Protein AF-A0A351TXW4-F1 (afdb_monomer)

Secondary structure (DSSP, 8-state):
-HHHHHHHHHHHHHSPP-HHHHHHHHHHHHHHHTTTSGGGS-TT--EEEEEEPPP---SS---HHHHHHHHHHHHHHHHHHHTTEEEEEE----

Sequence (94 aa):
MKYDKIMLAMDKFDQPYNPKETEDKIYQFWEKSGYFNPDKLPKRHKKPFCVMMAPPNITGHIHVGHAMENALNDLITRRKRMQGYKALFLPGKD

Radius of gyration: 18.25 Å; Cα contacts (8 Å, |Δi|>4): 76; chains: 1; bounding box: 58×24×34 Å

Solvent-accessible surface area (backbone atoms only — not comparable to full-atom values): 5691 Å² total; per-residue (Å²): 115,75,64,57,56,50,53,59,52,50,56,61,69,74,48,81,89,55,61,87,79,42,51,61,59,51,52,54,50,46,65,74,67,40,68,80,39,49,85,69,48,64,85,78,38,74,47,80,41,77,48,71,44,69,54,64,82,78,84,72,81,93,51,69,69,59,55,50,52,50,52,51,54,50,51,53,35,52,52,38,38,75,74,34,26,28,30,38,77,43,84,43,74,120

Nearest PDB structures (foldseek):
  5b3h-assembly2_E  TM=5.433E-01  e=4.863E+00  Arabidopsis thaliana

Foldseek 3Di:
DVVVVVVVVVVVVVDDDDCVVPVVVVVVVVVVVCLQQLVPAPPLQDAADEDEDDAPPPPDDDDVVVVVVVVVLVVVQVVCVVVRHSGHYHYHHD

Structure (mmCIF, N/CA/C/O backbone):
data_AF-A0A351TXW4-F1
#
_entry.id   AF-A0A351TXW4-F1
#
loop_
_atom_site.group_PDB
_atom_site.id
_atom_site.type_symbol
_atom_site.label_atom_id
_atom_site.label_alt_id
_atom_site.label_comp_id
_atom_site.label_asym_id
_atom_site.label_entity_id
_atom_site.label_seq_id
_atom_site.pdbx_PDB_ins_code
_atom_site.Cartn_x
_atom_site.Cartn_y
_atom_site.Cartn_z
_atom_site.occupancy
_atom_site.B_iso_or_equiv
_atom_site.auth_seq_id
_atom_site.auth_comp_id
_atom_site.auth_asym_id
_atom_site.auth_atom_id
_atom_site.pdbx_PDB_model_num
ATOM 1 N N . MET A 1 1 ? -39.907 -1.907 5.347 1.00 61.50 1 MET A N 1
ATOM 2 C CA . MET A 1 1 ? -38.754 -2.795 5.054 1.00 61.50 1 MET A CA 1
ATOM 3 C C . MET A 1 1 ? -37.702 -2.203 4.103 1.00 61.50 1 MET A C 1
ATOM 5 O O . MET A 1 1 ? -36.528 -2.245 4.447 1.00 61.50 1 MET A O 1
ATOM 9 N N . LYS A 1 2 ? -38.046 -1.672 2.911 1.00 66.00 2 LYS A N 1
ATOM 10 C CA . LYS A 1 2 ? -37.049 -1.073 1.983 1.00 66.00 2 LYS A CA 1
ATOM 11 C C . LYS A 1 2 ? -36.573 0.321 2.431 1.00 66.00 2 LYS A C 1
ATOM 13 O O . LYS A 1 2 ? -35.391 0.619 2.325 1.00 66.00 2 LYS A O 1
ATOM 18 N N . TYR A 1 3 ? -37.485 1.125 2.977 1.00 69.56 3 TYR A N 1
ATOM 19 C CA . TYR A 1 3 ? -37.202 2.463 3.506 1.00 69.56 3 TYR A CA 1
ATOM 20 C C . TYR A 1 3 ? -36.364 2.427 4.787 1.00 69.56 3 TYR A C 1
ATOM 22 O O . TYR A 1 3 ? -35.413 3.188 4.902 1.00 69.56 3 TYR A O 1
ATOM 30 N N . ASP A 1 4 ? -36.628 1.473 5.682 1.00 72.25 4 ASP A N 1
ATOM 31 C CA . ASP A 1 4 ? -35.874 1.327 6.935 1.00 72.25 4 ASP A CA 1
ATOM 32 C C . ASP A 1 4 ? -34.387 1.051 6.673 1.00 72.25 4 ASP A C 1
ATOM 34 O O . ASP A 1 4 ? -33.532 1.666 7.295 1.00 72.25 4 ASP A O 1
ATOM 38 N N . LYS A 1 5 ? -34.057 0.205 5.682 1.00 70.69 5 LYS A N 1
ATOM 39 C CA . LYS A 1 5 ? -32.662 -0.038 5.266 1.00 70.69 5 LYS A CA 1
ATOM 40 C C . LYS A 1 5 ? -31.975 1.199 4.684 1.00 70.69 5 LYS A C 1
ATOM 42 O O . LYS A 1 5 ? -30.768 1.336 4.850 1.00 70.69 5 LYS A O 1
ATOM 47 N N . ILE A 1 6 ? -32.716 2.056 3.981 1.00 72.94 6 ILE A N 1
ATOM 48 C CA . ILE A 1 6 ? -32.172 3.298 3.414 1.00 72.94 6 ILE A CA 1
ATOM 49 C C . ILE A 1 6 ? -31.888 4.293 4.540 1.00 72.94 6 ILE A C 1
ATOM 51 O O . ILE A 1 6 ? -30.795 4.842 4.584 1.00 72.94 6 ILE A O 1
ATOM 55 N N . MET A 1 7 ? -32.818 4.458 5.484 1.00 72.81 7 MET A N 1
ATOM 56 C CA . MET A 1 7 ? -32.638 5.357 6.629 1.00 72.81 7 MET A CA 1
ATOM 57 C C . MET A 1 7 ? -31.482 4.914 7.535 1.00 72.81 7 MET A C 1
ATOM 59 O O . MET A 1 7 ? -30.662 5.740 7.916 1.00 72.81 7 MET A O 1
ATOM 63 N N . LEU A 1 8 ? -31.339 3.607 7.783 1.00 71.81 8 LEU A N 1
ATOM 64 C CA . LEU A 1 8 ? -30.220 3.046 8.556 1.00 71.81 8 LEU A CA 1
ATOM 65 C C . LEU A 1 8 ? -28.859 3.229 7.863 1.00 71.81 8 LEU A C 1
ATOM 67 O O . LEU A 1 8 ? -27.833 3.374 8.522 1.00 71.81 8 LEU A O 1
ATOM 71 N N . ALA A 1 9 ? -28.835 3.191 6.528 1.00 73.19 9 ALA A N 1
ATOM 72 C CA . ALA A 1 9 ? -27.625 3.467 5.763 1.00 73.19 9 ALA A CA 1
ATOM 73 C C . ALA A 1 9 ? -27.271 4.959 5.786 1.00 73.19 9 ALA A C 1
ATOM 75 O O . ALA A 1 9 ? -26.091 5.280 5.864 1.00 73.19 9 ALA A O 1
ATOM 76 N N . MET A 1 10 ? -28.272 5.844 5.736 1.00 73.44 10 MET A N 1
ATOM 77 C CA . MET A 1 10 ? -28.087 7.297 5.761 1.00 73.44 10 MET A CA 1
ATOM 78 C C . MET A 1 10 ? -27.509 7.763 7.100 1.00 73.44 10 MET A C 1
ATOM 80 O O . MET A 1 10 ? -26.478 8.424 7.106 1.00 73.44 10 MET A O 1
ATOM 84 N N . ASP A 1 11 ? -28.074 7.283 8.213 1.00 77.94 11 ASP A N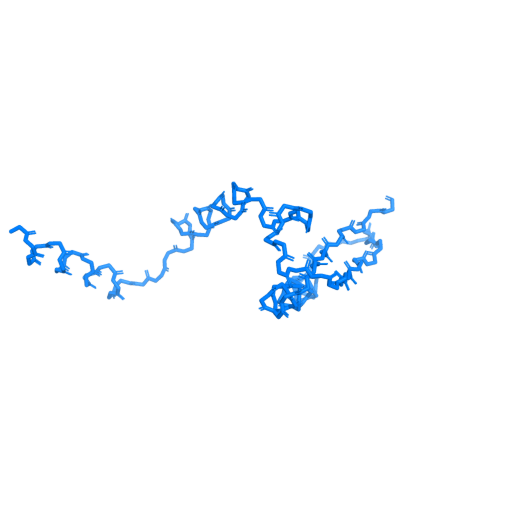 1
ATOM 85 C CA . ASP A 1 11 ? -27.585 7.575 9.569 1.00 77.94 11 ASP A CA 1
ATOM 86 C C . ASP A 1 11 ? -26.104 7.192 9.729 1.00 77.94 11 ASP A C 1
ATOM 88 O O . ASP A 1 11 ? -25.297 7.944 10.262 1.00 77.94 11 ASP A O 1
ATOM 92 N N . LYS A 1 12 ? -25.684 6.066 9.137 1.00 76.44 12 LYS A N 1
ATOM 93 C CA . LYS A 1 12 ? -24.278 5.638 9.145 1.00 76.44 12 LYS A CA 1
ATOM 94 C C . LYS A 1 12 ? -23.326 6.600 8.412 1.00 76.44 12 LYS A C 1
ATOM 96 O O . LYS A 1 12 ? -22.149 6.636 8.763 1.00 76.44 12 LYS A O 1
ATOM 101 N N . PHE A 1 13 ? -23.785 7.320 7.387 1.00 81.44 13 PHE A N 1
ATOM 102 C CA . PHE A 1 13 ? -22.957 8.289 6.654 1.00 81.44 13 PHE A CA 1
ATOM 103 C C . PHE A 1 13 ? -22.907 9.669 7.323 1.00 81.44 13 PHE A C 1
ATOM 105 O O . PHE A 1 13 ? -21.978 10.423 7.041 1.00 81.44 13 PHE A O 1
ATOM 112 N N . ASP A 1 14 ? -23.847 9.965 8.223 1.00 83.62 14 ASP A N 1
ATOM 113 C CA . ASP A 1 14 ? -23.878 11.207 9.004 1.00 83.62 14 ASP A CA 1
ATOM 114 C C . ASP A 1 14 ? -23.000 11.133 10.272 1.00 83.62 14 ASP A C 1
ATOM 116 O O . ASP A 1 14 ? -22.648 12.161 10.854 1.00 83.62 14 ASP A O 1
ATOM 120 N N . GLN A 1 15 ? -22.597 9.927 10.693 1.00 87.31 15 GLN A N 1
ATOM 121 C CA . GLN A 1 15 ? -21.693 9.732 11.831 1.00 87.31 15 GLN A CA 1
ATOM 122 C C . GLN A 1 15 ? -20.218 10.010 11.471 1.00 87.31 15 GLN A C 1
ATOM 124 O O . GLN A 1 15 ? -19.769 9.678 10.368 1.00 87.31 15 GLN A O 1
ATOM 129 N N . PRO A 1 16 ? -19.409 10.539 12.414 1.00 90.12 16 PRO A N 1
ATOM 130 C CA . PRO A 1 16 ? -17.968 10.675 12.229 1.00 90.12 16 PRO A CA 1
ATOM 131 C C . PRO A 1 16 ? -17.285 9.341 11.904 1.00 90.12 16 PRO A C 1
ATOM 133 O O . PRO A 1 16 ? -17.628 8.288 12.444 1.00 90.12 16 PRO A O 1
ATOM 136 N N . TYR A 1 17 ? -16.262 9.394 11.051 1.00 91.12 17 TYR A N 1
ATOM 137 C CA . TYR A 1 17 ? -15.479 8.217 10.687 1.00 91.12 17 TYR A CA 1
ATOM 138 C C . TYR A 1 17 ? -14.791 7.584 11.907 1.00 91.12 17 TYR A C 1
ATOM 140 O O . TYR A 1 17 ? -14.074 8.262 12.642 1.00 91.12 17 TYR A O 1
ATOM 148 N N . ASN A 1 18 ? -14.952 6.266 12.074 1.00 91.44 18 ASN A N 1
ATOM 149 C CA . ASN A 1 18 ? -14.238 5.473 13.074 1.00 91.44 18 ASN A CA 1
ATOM 150 C C . ASN A 1 18 ? -13.186 4.565 12.394 1.00 91.44 18 ASN A C 1
ATOM 152 O O . ASN A 1 18 ? -13.555 3.531 11.814 1.00 91.44 18 ASN A O 1
ATOM 156 N N . PRO A 1 19 ? -11.882 4.903 12.485 1.00 93.12 19 PRO A N 1
ATOM 157 C CA . PRO A 1 19 ? -10.800 4.106 11.906 1.00 93.12 19 PRO A CA 1
ATOM 158 C C . PRO A 1 19 ? -10.764 2.671 12.441 1.00 93.12 19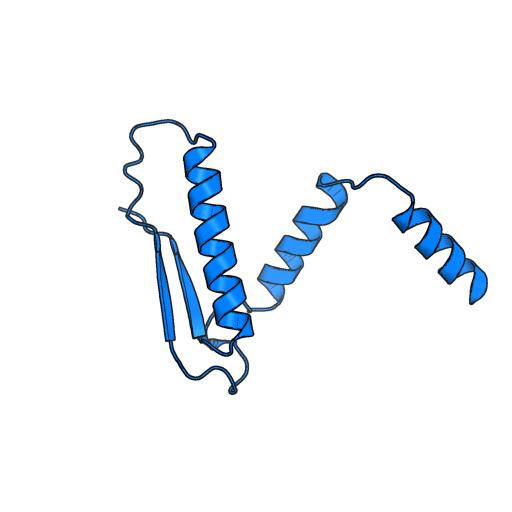 PRO A C 1
ATOM 160 O O . PRO A 1 19 ? -10.671 1.721 11.664 1.00 93.12 19 PRO A O 1
ATOM 163 N N . LYS A 1 20 ? -10.943 2.497 13.760 1.00 92.75 20 LYS A N 1
ATOM 164 C CA . LYS A 1 20 ? -10.846 1.191 14.438 1.00 92.75 20 LYS A CA 1
ATOM 165 C C . LYS A 1 20 ? -11.881 0.190 13.937 1.00 92.75 20 LYS A C 1
ATOM 167 O O . LYS A 1 20 ? -11.637 -1.008 13.911 1.00 92.75 20 LYS A O 1
ATOM 172 N N . GLU A 1 21 ? -13.052 0.672 13.537 1.00 89.75 21 GLU A N 1
ATOM 173 C CA . GLU A 1 21 ? -14.117 -0.193 13.033 1.00 89.75 21 GLU A CA 1
ATOM 174 C C . GLU A 1 21 ? -14.015 -0.479 11.534 1.00 89.75 21 GLU A C 1
ATOM 176 O O . GLU A 1 21 ? -14.704 -1.387 11.048 1.00 89.75 21 GLU A O 1
ATOM 181 N N . THR A 1 22 ? -13.210 0.291 10.798 1.00 91.31 22 THR A N 1
ATOM 182 C CA . THR A 1 22 ? -13.249 0.322 9.332 1.00 91.31 22 THR A CA 1
ATOM 183 C C . THR A 1 22 ? -11.952 -0.157 8.690 1.00 91.31 22 THR A C 1
ATOM 185 O O . THR A 1 22 ? -12.010 -0.990 7.784 1.00 91.31 22 THR A O 1
ATOM 188 N N . GLU A 1 23 ? -10.794 0.328 9.141 1.00 94.50 23 GLU A N 1
ATOM 189 C CA . GLU A 1 23 ? -9.503 0.083 8.483 1.00 94.50 23 GLU A CA 1
ATOM 190 C C . GLU A 1 23 ? -9.129 -1.402 8.483 1.00 94.50 23 GLU A C 1
ATOM 192 O O . GLU A 1 23 ? -8.841 -1.950 7.418 1.00 94.50 23 GLU A O 1
ATOM 197 N N . ASP A 1 24 ? -9.259 -2.085 9.623 1.00 94.94 24 ASP A N 1
ATOM 198 C CA . ASP A 1 24 ? -8.963 -3.520 9.741 1.00 94.94 24 ASP A CA 1
ATOM 199 C C . ASP A 1 24 ? -9.820 -4.368 8.793 1.00 94.94 24 ASP A C 1
ATOM 201 O O . ASP A 1 24 ? -9.332 -5.291 8.135 1.00 94.94 24 ASP A O 1
ATOM 205 N N . LYS A 1 25 ? -11.111 -4.031 8.665 1.00 95.31 25 LYS A N 1
ATOM 206 C CA . LYS A 1 25 ? -12.034 -4.735 7.760 1.00 95.31 25 LYS A CA 1
ATOM 207 C C . LYS A 1 25 ? -11.633 -4.543 6.302 1.00 95.31 25 LYS A C 1
ATOM 209 O O . LYS A 1 25 ? -11.695 -5.492 5.519 1.00 95.31 25 LYS A O 1
ATOM 214 N N . ILE A 1 26 ? -11.230 -3.325 5.936 1.00 94.56 26 ILE A N 1
ATOM 215 C CA . ILE A 1 26 ? -10.729 -3.028 4.595 1.00 94.56 26 ILE A CA 1
ATOM 216 C C . ILE A 1 26 ? -9.451 -3.827 4.362 1.00 94.56 26 ILE A C 1
ATOM 218 O O . ILE A 1 26 ? -9.388 -4.582 3.397 1.00 94.56 26 ILE A O 1
ATOM 222 N N . TYR A 1 27 ? -8.460 -3.735 5.243 1.00 93.38 27 TYR A N 1
ATOM 223 C CA . TYR A 1 27 ? -7.189 -4.432 5.067 1.00 93.38 27 TYR A CA 1
ATOM 224 C C . TYR A 1 27 ? -7.379 -5.948 4.875 1.00 93.38 27 TYR A C 1
ATOM 226 O O . TYR A 1 27 ? -6.908 -6.504 3.880 1.00 93.38 27 TYR A O 1
ATOM 234 N N . GLN A 1 28 ? -8.196 -6.592 5.715 1.00 95.56 28 GLN A N 1
ATOM 235 C CA . GLN A 1 28 ? -8.544 -8.011 5.563 1.00 95.56 28 GLN A CA 1
ATOM 236 C C . GLN A 1 28 ? -9.227 -8.330 4.227 1.00 95.56 28 GLN A C 1
ATOM 238 O O . GLN A 1 28 ? -8.985 -9.386 3.638 1.00 95.56 28 GLN A O 1
ATOM 243 N N . PHE A 1 29 ? -10.102 -7.448 3.735 1.00 95.12 29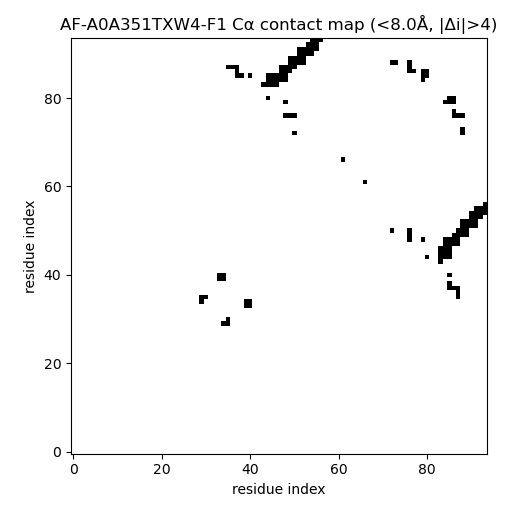 PHE A N 1
ATOM 244 C CA . PHE A 1 29 ? -10.703 -7.603 2.411 1.00 95.12 29 PHE A CA 1
ATOM 245 C C . PHE A 1 29 ? -9.632 -7.593 1.311 1.00 95.12 29 PHE A C 1
ATOM 247 O O . PHE A 1 29 ? -9.661 -8.440 0.415 1.00 95.12 29 PHE A O 1
ATOM 254 N N . TRP A 1 30 ? -8.660 -6.682 1.392 1.00 92.06 30 TRP A N 1
ATOM 255 C CA . TRP A 1 30 ? -7.563 -6.610 0.428 1.00 92.06 30 TRP A CA 1
ATOM 256 C C . TRP A 1 30 ? -6.655 -7.843 0.493 1.00 92.06 30 TRP A C 1
ATOM 258 O O . TRP A 1 30 ? -6.341 -8.400 -0.560 1.00 92.06 30 TRP A O 1
ATOM 268 N N . GLU A 1 31 ? -6.308 -8.339 1.681 1.00 91.69 31 GLU A N 1
ATOM 269 C CA . GLU A 1 31 ? -5.535 -9.581 1.819 1.00 91.69 31 GLU A CA 1
ATOM 270 C C . GLU A 1 31 ? -6.249 -10.774 1.173 1.00 91.69 31 GLU A C 1
ATOM 272 O O . GLU A 1 31 ? -5.660 -11.509 0.375 1.00 91.69 31 GLU A O 1
ATOM 277 N N . LYS A 1 32 ? -7.552 -10.924 1.441 1.00 94.44 32 LYS A N 1
ATOM 278 C CA . LYS A 1 32 ? -8.373 -12.023 0.906 1.00 94.44 32 LYS A CA 1
ATOM 279 C C . LYS A 1 32 ? -8.624 -11.913 -0.597 1.00 94.44 32 LYS A C 1
ATOM 281 O O . LYS A 1 32 ? -8.837 -12.929 -1.253 1.00 94.44 32 LYS A O 1
ATOM 286 N N . SER A 1 33 ? -8.588 -10.705 -1.158 1.00 91.06 33 SER A N 1
ATOM 287 C CA . SER A 1 33 ? -8.848 -10.470 -2.585 1.00 91.06 33 SER A CA 1
ATOM 288 C C . SER A 1 33 ? -7.787 -11.060 -3.523 1.00 91.06 33 SER A C 1
ATOM 290 O O . SER A 1 33 ? -8.049 -11.253 -4.708 1.00 91.06 33 SER A O 1
ATOM 292 N N . GLY A 1 34 ? -6.569 -11.305 -3.023 1.00 88.94 34 GLY A N 1
ATOM 293 C CA . GLY A 1 34 ? -5.424 -11.701 -3.843 1.00 88.94 34 GLY A CA 1
ATOM 294 C C . GLY A 1 34 ? -4.791 -10.565 -4.658 1.00 88.94 34 GLY A C 1
ATOM 295 O O . GLY A 1 34 ? -3.818 -10.820 -5.364 1.00 88.94 34 GLY A O 1
ATOM 296 N N . TYR A 1 35 ? -5.268 -9.316 -4.546 1.00 88.12 35 TYR A N 1
ATOM 297 C CA . TYR A 1 35 ? -4.751 -8.168 -5.312 1.00 88.12 35 TYR A CA 1
ATOM 298 C C . TYR A 1 35 ? -3.318 -7.752 -4.967 1.00 88.12 35 TYR A C 1
ATOM 300 O O . TYR A 1 35 ? -2.690 -7.022 -5.741 1.00 88.12 35 TYR A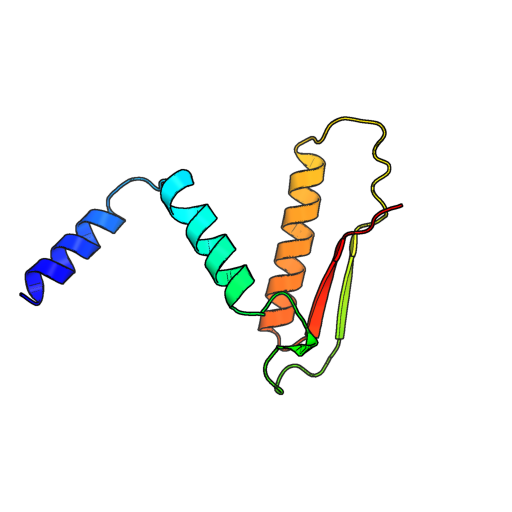 O 1
ATOM 308 N N . PHE A 1 36 ? -2.794 -8.210 -3.830 1.00 88.06 36 PHE A N 1
ATOM 309 C CA . PHE A 1 36 ? -1.389 -8.030 -3.468 1.00 88.06 36 PHE A CA 1
ATOM 310 C C . PHE A 1 36 ? -0.445 -8.938 -4.263 1.00 88.06 36 PHE A C 1
ATOM 312 O O . PHE A 1 36 ? 0.744 -8.649 -4.337 1.00 88.06 36 PHE A O 1
ATOM 319 N N . ASN A 1 37 ? -0.960 -9.984 -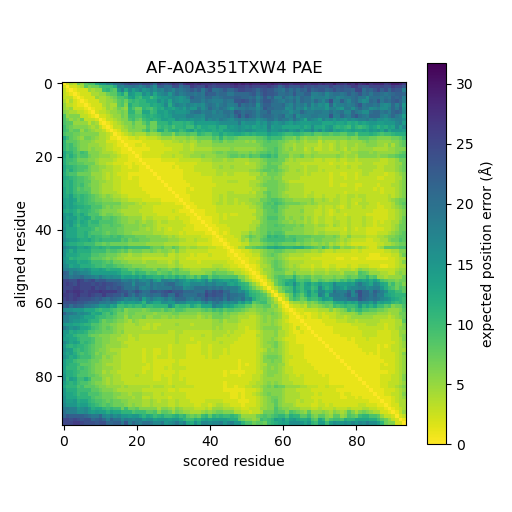4.917 1.00 90.12 37 ASN A N 1
ATOM 320 C CA . ASN A 1 37 ? -0.170 -10.835 -5.793 1.00 90.12 37 ASN A CA 1
ATOM 321 C C . ASN A 1 37 ? -0.358 -10.402 -7.267 1.00 90.12 37 ASN A C 1
ATOM 323 O O . ASN A 1 37 ? -1.459 -10.559 -7.808 1.00 90.12 37 ASN A O 1
ATOM 327 N N . PRO A 1 38 ? 0.691 -9.893 -7.947 1.00 89.38 38 PRO A N 1
ATOM 328 C CA . PRO A 1 38 ? 0.597 -9.432 -9.335 1.00 89.38 38 PRO A CA 1
ATOM 329 C C . PRO A 1 38 ? 0.229 -10.543 -10.336 1.00 89.38 38 PRO A C 1
ATOM 331 O O . PRO A 1 38 ? -0.300 -10.238 -11.408 1.00 89.38 38 PRO A O 1
ATOM 334 N N . ASP A 1 39 ? 0.441 -11.816 -9.991 1.00 89.19 39 ASP A N 1
ATOM 335 C CA . ASP A 1 39 ? 0.097 -12.969 -10.832 1.00 89.19 39 ASP A CA 1
ATOM 336 C C . ASP A 1 39 ? -1.361 -13.410 -10.693 1.00 89.19 39 ASP A C 1
ATOM 338 O O . ASP A 1 39 ? -1.894 -14.065 -11.588 1.00 89.19 39 ASP A O 1
ATOM 342 N N . LYS A 1 40 ? -2.042 -13.002 -9.616 1.00 90.88 40 LYS A N 1
ATOM 343 C CA . LYS A 1 40 ? -3.481 -13.250 -9.414 1.00 90.88 40 LYS A CA 1
ATOM 344 C C . LYS A 1 40 ? -4.371 -12.162 -10.028 1.00 90.88 40 LYS A C 1
ATOM 346 O O . LYS A 1 40 ? -5.594 -12.229 -9.919 1.00 90.88 40 LYS A O 1
ATOM 351 N N . LEU A 1 41 ? -3.785 -11.155 -10.679 1.00 90.12 41 LEU A N 1
ATOM 352 C CA . LEU A 1 41 ? -4.541 -10.083 -11.325 1.00 90.12 41 LEU A CA 1
ATOM 353 C C . LEU A 1 41 ? -5.223 -10.563 -12.624 1.00 90.12 41 LEU A C 1
ATOM 355 O O . LEU A 1 41 ? -4.707 -11.444 -13.314 1.00 90.12 41 LEU A O 1
ATOM 359 N N . PRO A 1 42 ? -6.356 -9.951 -13.029 1.00 90.31 42 PRO A N 1
ATOM 360 C CA . PRO A 1 42 ? -7.027 -10.280 -14.286 1.00 90.31 42 PRO A CA 1
ATOM 361 C C . PRO A 1 42 ? -6.090 -10.216 -15.501 1.00 90.31 42 PRO A C 1
ATOM 363 O O . PRO A 1 42 ? -5.271 -9.302 -15.593 1.00 90.31 42 PRO A O 1
ATOM 366 N N . LYS A 1 43 ? -6.290 -11.090 -16.500 1.00 89.75 43 LYS A N 1
ATOM 367 C CA . LYS A 1 43 ? -5.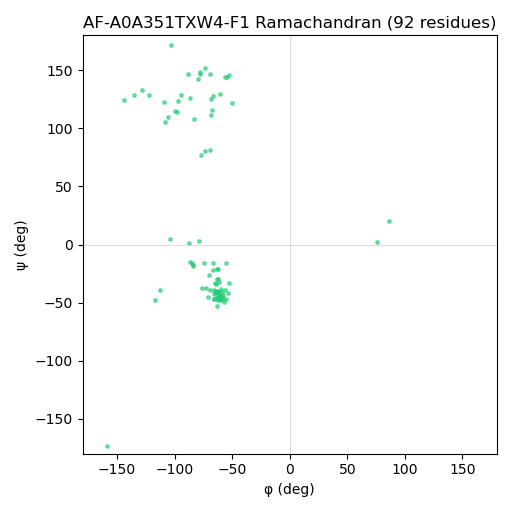439 -11.209 -17.711 1.00 89.75 43 LYS A CA 1
ATOM 368 C C . LYS A 1 43 ? -5.254 -9.913 -18.521 1.00 89.75 43 LYS A C 1
ATOM 370 O O . LYS A 1 43 ? -4.343 -9.824 -19.339 1.00 89.75 43 LYS A O 1
ATOM 375 N N . ARG A 1 44 ? -6.095 -8.894 -18.297 1.00 91.25 44 ARG A N 1
ATOM 376 C CA . ARG A 1 44 ? -5.918 -7.549 -18.875 1.00 91.25 44 ARG A CA 1
ATOM 377 C C . ARG A 1 44 ? -4.634 -6.853 -18.403 1.00 91.25 44 ARG A C 1
ATOM 379 O O . ARG A 1 44 ? -4.179 -5.938 -19.081 1.00 91.25 44 ARG A O 1
ATOM 386 N N . HIS A 1 45 ? -4.056 -7.276 -17.274 1.00 94.25 45 HIS A N 1
ATOM 387 C CA . HIS A 1 45 ? -2.811 -6.720 -16.753 1.00 94.25 45 HIS A CA 1
ATOM 388 C C . HIS A 1 45 ? -1.616 -7.380 -17.440 1.00 94.25 45 HIS A C 1
ATOM 390 O O . HIS A 1 45 ? -1.329 -8.555 -17.210 1.00 94.25 45 HIS A O 1
ATOM 396 N N . LYS A 1 46 ? -0.932 -6.630 -18.308 1.00 89.50 46 LYS A N 1
ATOM 397 C CA . LYS A 1 46 ? 0.106 -7.188 -19.197 1.00 89.50 46 LYS A CA 1
ATOM 398 C C . LYS A 1 46 ? 1.516 -6.710 -18.867 1.00 89.50 46 LYS A C 1
ATOM 400 O O . LYS A 1 46 ? 2.453 -7.493 -18.952 1.00 89.50 46 LYS A O 1
ATOM 405 N N . LYS A 1 47 ? 1.675 -5.433 -18.512 1.00 94.62 47 LYS A N 1
ATOM 406 C CA . LYS A 1 47 ? 2.993 -4.807 -18.328 1.00 94.62 47 LYS A CA 1
ATOM 407 C C . LYS A 1 47 ? 3.421 -4.866 -16.858 1.00 94.62 47 LYS A C 1
ATOM 409 O O . LYS A 1 47 ? 2.620 -4.447 -16.020 1.00 94.62 47 LYS A O 1
ATOM 414 N N . PRO A 1 48 ? 4.630 -5.348 -16.523 1.00 95.00 48 PRO A N 1
ATOM 415 C CA . PRO A 1 48 ? 5.128 -5.312 -15.153 1.00 95.00 48 PRO A CA 1
ATOM 416 C C . PRO A 1 48 ? 5.421 -3.873 -14.714 1.00 95.00 48 PRO A C 1
ATOM 418 O O . PRO A 1 48 ? 5.814 -3.026 -15.517 1.00 95.00 48 PRO A O 1
ATOM 421 N N . PHE A 1 49 ? 5.211 -3.604 -13.432 1.00 94.69 49 PHE A N 1
ATOM 422 C CA . PHE A 1 49 ? 5.654 -2.392 -12.752 1.00 94.69 49 PHE A CA 1
ATOM 423 C C . PHE A 1 49 ? 6.061 -2.788 -11.336 1.00 94.69 49 PHE A C 1
ATOM 425 O O . PHE A 1 49 ? 5.263 -3.397 -10.631 1.00 94.69 49 PHE A O 1
ATOM 432 N N . CYS A 1 50 ? 7.285 -2.475 -10.924 1.00 92.94 50 CYS A N 1
ATOM 433 C CA . CYS A 1 50 ? 7.778 -2.825 -9.598 1.00 92.94 50 CYS A CA 1
ATOM 434 C C . CYS A 1 50 ? 8.351 -1.585 -8.921 1.00 92.94 50 CYS A C 1
ATOM 436 O O . CYS A 1 50 ? 9.123 -0.852 -9.538 1.00 92.94 50 CYS A O 1
ATOM 438 N N . VAL A 1 51 ? 7.966 -1.371 -7.668 1.00 91.06 51 VAL A N 1
ATOM 439 C CA . VAL A 1 51 ? 8.631 -0.448 -6.751 1.00 91.06 51 VAL A CA 1
ATOM 440 C C . VAL A 1 51 ? 9.325 -1.306 -5.708 1.00 91.06 51 VAL A C 1
ATOM 442 O O . VAL A 1 51 ? 8.678 -2.124 -5.055 1.00 91.06 51 VAL A O 1
ATOM 445 N N . MET A 1 52 ? 10.635 -1.139 -5.575 1.00 86.06 52 MET A N 1
ATOM 446 C CA . MET A 1 52 ? 11.413 -1.762 -4.512 1.00 86.06 52 MET A CA 1
ATOM 447 C C . MET A 1 52 ? 11.568 -0.732 -3.399 1.00 86.06 52 MET A C 1
ATOM 449 O O . MET A 1 52 ? 12.063 0.366 -3.653 1.00 86.06 52 MET A O 1
ATOM 453 N N . MET A 1 53 ? 11.144 -1.073 -2.185 1.00 81.62 53 MET A N 1
ATOM 454 C CA . MET A 1 53 ? 11.571 -0.319 -1.012 1.00 81.62 53 MET A CA 1
ATOM 455 C C . MET A 1 53 ? 13.064 -0.587 -0.828 1.00 81.62 53 MET A C 1
ATOM 457 O O . MET A 1 53 ? 13.469 -1.751 -0.783 1.00 81.62 53 MET A O 1
ATOM 461 N N . ALA A 1 54 ? 13.881 0.466 -0.764 1.00 73.19 54 ALA A N 1
ATOM 462 C CA . ALA A 1 54 ? 15.292 0.297 -0.439 1.00 73.19 54 ALA A CA 1
ATOM 463 C C . ALA A 1 54 ? 15.408 -0.464 0.896 1.00 73.19 54 ALA A C 1
ATOM 465 O O . ALA A 1 54 ? 14.546 -0.264 1.760 1.00 73.19 54 ALA A O 1
ATOM 466 N N . PRO A 1 55 ? 16.414 -1.343 1.071 1.00 67.19 55 PRO A N 1
ATOM 467 C CA . PRO A 1 55 ? 16.615 -2.033 2.336 1.00 67.19 55 PRO A CA 1
ATOM 468 C C . PRO A 1 55 ? 16.607 -0.990 3.451 1.00 67.19 55 PRO A C 1
ATOM 470 O O . PRO A 1 55 ? 17.353 -0.006 3.367 1.00 67.19 55 PRO A O 1
ATOM 473 N N . PRO A 1 56 ? 15.706 -1.112 4.436 1.00 62.22 56 PRO A N 1
ATOM 474 C CA . PRO A 1 56 ? 15.624 -0.106 5.464 1.00 62.22 56 PRO A CA 1
ATOM 475 C C . PRO A 1 56 ? 16.920 -0.202 6.269 1.00 62.22 56 PRO A C 1
ATOM 477 O O . PRO A 1 56 ? 17.179 -1.209 6.923 1.00 62.22 56 PRO A O 1
ATOM 480 N N . ASN A 1 57 ? 17.740 0.847 6.233 1.0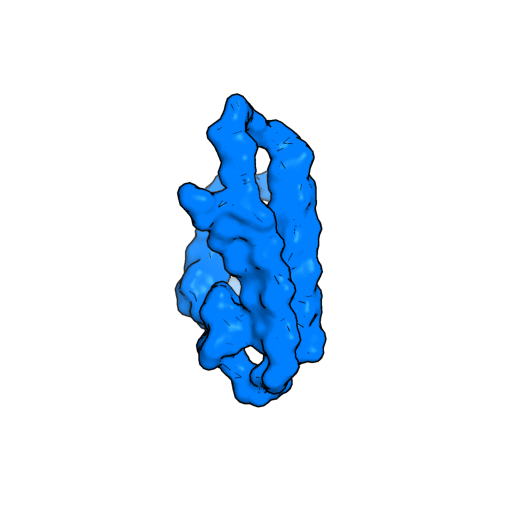0 59.34 57 ASN A N 1
ATOM 481 C CA . ASN A 1 57 ? 18.817 1.020 7.201 1.00 59.34 57 ASN A CA 1
ATOM 482 C C . ASN A 1 57 ? 18.156 1.325 8.553 1.00 59.34 57 ASN A C 1
ATOM 484 O O . ASN A 1 57 ? 17.988 2.485 8.930 1.00 59.34 57 ASN A O 1
ATOM 488 N N . ILE A 1 58 ? 17.692 0.284 9.252 1.00 56.94 58 ILE A N 1
ATOM 489 C CA . ILE A 1 58 ? 17.018 0.398 10.551 1.00 56.94 58 ILE A CA 1
ATOM 490 C C . ILE A 1 58 ? 18.087 0.653 11.617 1.00 56.94 58 ILE A C 1
ATOM 492 O O . ILE A 1 58 ? 18.485 -0.239 12.359 1.00 56.94 58 ILE A O 1
ATOM 496 N N . THR A 1 59 ? 18.577 1.886 11.687 1.00 56.50 59 THR A N 1
ATOM 497 C CA . THR A 1 59 ? 19.434 2.375 12.780 1.00 56.50 59 THR A CA 1
ATOM 498 C C . THR A 1 59 ? 18.680 3.288 13.755 1.00 56.50 59 THR A C 1
ATOM 500 O O . THR A 1 59 ? 19.283 3.806 14.690 1.00 56.50 59 THR A O 1
ATOM 503 N N . GLY A 1 60 ? 17.358 3.463 13.600 1.00 62.84 60 GLY A N 1
ATOM 504 C CA . GLY A 1 60 ? 16.547 4.340 14.455 1.00 62.84 60 GLY A CA 1
ATOM 505 C C . GLY A 1 60 ? 15.040 4.043 14.466 1.00 62.84 60 GLY A C 1
ATOM 506 O O . GLY A 1 60 ? 14.574 3.046 13.919 1.00 62.84 60 GLY A O 1
ATOM 507 N N . HIS A 1 61 ? 14.271 4.919 15.124 1.00 68.94 61 HIS A N 1
ATOM 508 C CA . HIS A 1 61 ? 12.815 4.797 15.276 1.00 68.94 61 HIS A CA 1
ATOM 509 C C . HIS A 1 61 ? 12.038 5.223 14.018 1.00 68.94 61 HIS A C 1
ATOM 511 O O . HIS A 1 61 ? 12.413 6.161 13.312 1.00 68.94 61 HIS A O 1
ATOM 517 N N . ILE A 1 62 ? 10.888 4.581 13.784 1.00 78.62 62 ILE A N 1
ATOM 518 C CA . ILE A 1 62 ? 9.973 4.925 12.689 1.00 78.62 62 ILE A CA 1
ATOM 519 C C . ILE A 1 62 ? 9.338 6.297 12.956 1.00 78.62 62 ILE A C 1
ATOM 521 O O . ILE A 1 62 ? 8.515 6.450 13.853 1.00 78.62 62 ILE A O 1
ATOM 525 N N . HIS A 1 63 ? 9.694 7.291 12.146 1.00 84.81 63 HIS A N 1
ATOM 526 C CA . HIS A 1 63 ? 9.040 8.603 12.111 1.00 84.81 63 HIS A CA 1
ATOM 527 C C . HIS A 1 63 ? 8.088 8.776 10.912 1.00 84.81 63 HIS A C 1
ATOM 529 O O . HIS A 1 63 ? 8.102 7.988 9.966 1.00 84.81 63 HIS A O 1
ATOM 535 N N . VAL A 1 64 ? 7.327 9.880 10.904 1.00 87.50 64 VAL A N 1
ATOM 536 C CA . VAL A 1 64 ? 6.334 10.239 9.866 1.00 87.50 64 VAL A CA 1
ATOM 537 C C . VAL A 1 64 ? 6.907 10.215 8.444 1.00 87.50 64 VAL A C 1
ATOM 539 O O . VAL A 1 64 ? 6.209 9.815 7.520 1.00 87.50 64 VAL A O 1
ATOM 542 N N . GLY A 1 65 ? 8.186 10.558 8.257 1.00 85.94 65 GLY A N 1
ATOM 543 C CA . GLY A 1 65 ? 8.863 10.416 6.958 1.00 85.94 65 GLY A CA 1
ATOM 544 C C . GLY A 1 65 ? 8.779 9.005 6.346 1.00 85.94 65 GLY A C 1
ATOM 545 O O . GLY A 1 65 ? 8.455 8.883 5.170 1.00 85.94 65 GLY A O 1
ATOM 546 N N . HIS A 1 66 ? 8.943 7.939 7.140 1.00 83.75 66 HIS A N 1
ATOM 547 C CA . HIS A 1 66 ? 8.769 6.565 6.650 1.00 83.75 66 HIS A CA 1
ATOM 548 C C . HIS A 1 66 ? 7.315 6.282 6.258 1.00 83.75 66 HIS A C 1
ATOM 550 O O . HIS A 1 66 ? 7.046 5.618 5.259 1.00 83.75 66 HIS A O 1
ATOM 556 N N . ALA A 1 67 ? 6.358 6.799 7.037 1.00 86.44 67 ALA A N 1
ATOM 557 C CA . ALA A 1 67 ? 4.940 6.656 6.723 1.00 86.44 67 ALA A CA 1
ATOM 558 C C . ALA A 1 67 ? 4.587 7.364 5.405 1.00 86.44 67 ALA A C 1
ATOM 560 O O . ALA A 1 67 ? 3.858 6.805 4.588 1.00 86.44 67 ALA A O 1
ATOM 561 N N . MET A 1 68 ? 5.148 8.554 5.168 1.00 90.38 68 MET A N 1
ATOM 562 C CA . MET A 1 68 ? 4.975 9.306 3.925 1.00 90.38 68 MET A CA 1
ATOM 563 C C . MET A 1 68 ? 5.540 8.551 2.717 1.00 90.38 68 MET A C 1
ATOM 565 O O . MET A 1 68 ? 4.852 8.431 1.703 1.00 90.38 68 MET A O 1
ATOM 569 N N . GLU A 1 69 ? 6.761 8.021 2.818 1.00 87.94 69 GLU A N 1
ATOM 570 C CA . GLU A 1 69 ? 7.376 7.240 1.741 1.00 87.94 69 GLU A CA 1
ATOM 571 C C . GLU A 1 69 ? 6.544 5.992 1.406 1.00 87.94 69 GLU A C 1
ATOM 573 O O . GLU A 1 69 ? 6.205 5.755 0.243 1.00 87.94 69 GLU A O 1
ATOM 578 N N . ASN A 1 70 ? 6.134 5.235 2.428 1.00 89.19 70 ASN A N 1
ATOM 579 C CA . ASN A 1 70 ? 5.286 4.058 2.254 1.00 89.19 70 ASN A CA 1
ATOM 580 C C . ASN A 1 70 ? 3.937 4.407 1.616 1.00 89.19 70 ASN A C 1
ATOM 582 O O . ASN A 1 70 ? 3.506 3.728 0.683 1.00 89.19 70 ASN A O 1
ATOM 586 N N . ALA A 1 71 ? 3.288 5.483 2.071 1.00 91.06 71 ALA A N 1
ATOM 587 C CA . ALA A 1 71 ? 2.018 5.939 1.513 1.00 91.06 71 ALA A CA 1
ATOM 588 C C . ALA A 1 71 ? 2.150 6.341 0.035 1.00 91.06 71 ALA A C 1
ATOM 590 O O . ALA A 1 71 ? 1.283 6.013 -0.778 1.00 91.06 71 ALA A O 1
ATOM 591 N N . LEU A 1 72 ? 3.247 7.008 -0.339 1.00 93.06 72 LEU A N 1
ATOM 592 C CA . LEU A 1 72 ? 3.504 7.403 -1.723 1.00 93.06 72 LEU A CA 1
ATOM 593 C C . LEU A 1 72 ? 3.723 6.183 -2.631 1.00 93.06 72 LEU A C 1
ATOM 595 O O . LEU A 1 72 ? 3.121 6.092 -3.706 1.00 93.06 72 LEU A O 1
ATOM 599 N N . ASN A 1 73 ? 4.543 5.228 -2.194 1.00 93.12 73 ASN A N 1
ATOM 600 C CA . ASN A 1 73 ? 4.812 4.002 -2.944 1.00 93.12 73 ASN A CA 1
ATOM 601 C C . ASN A 1 73 ? 3.552 3.133 -3.100 1.00 93.12 73 ASN A C 1
ATOM 603 O O . ASN A 1 73 ? 3.280 2.619 -4.195 1.00 93.12 73 ASN A O 1
ATOM 607 N N . ASP A 1 74 ? 2.734 3.025 -2.051 1.00 92.31 74 ASP A N 1
ATOM 608 C CA . ASP A 1 74 ? 1.442 2.336 -2.099 1.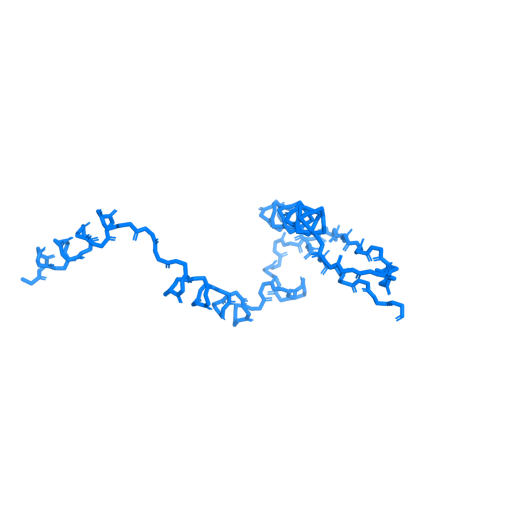00 92.31 74 ASP A CA 1
ATOM 609 C C . ASP A 1 74 ? 0.469 3.027 -3.075 1.00 92.31 74 ASP A C 1
ATOM 611 O O . ASP A 1 74 ? -0.114 2.369 -3.945 1.00 92.31 74 ASP A O 1
ATOM 615 N N . LEU A 1 75 ? 0.367 4.362 -3.028 1.00 94.94 75 LEU A N 1
ATOM 616 C CA . LEU A 1 75 ? -0.451 5.155 -3.953 1.00 94.94 75 LEU A CA 1
ATOM 617 C C . LEU A 1 75 ? -0.058 4.911 -5.418 1.00 94.94 75 LEU A C 1
ATOM 619 O O . LEU A 1 75 ? -0.919 4.628 -6.261 1.00 94.94 75 LEU A O 1
ATOM 623 N N . ILE A 1 76 ? 1.237 4.995 -5.734 1.00 95.44 76 ILE A N 1
ATOM 624 C CA . ILE A 1 76 ? 1.750 4.781 -7.094 1.00 95.44 76 ILE A CA 1
ATOM 625 C C . ILE A 1 76 ? 1.441 3.354 -7.557 1.00 95.44 76 ILE A C 1
ATOM 627 O O . ILE A 1 76 ? 0.948 3.156 -8.674 1.00 95.44 76 ILE A O 1
ATOM 631 N N . THR A 1 77 ? 1.662 2.361 -6.697 1.00 94.31 77 THR A N 1
ATOM 632 C CA . THR A 1 77 ? 1.415 0.946 -7.004 1.00 94.31 77 THR A CA 1
ATOM 633 C C . THR A 1 77 ? -0.064 0.685 -7.284 1.00 94.31 77 THR A C 1
ATOM 635 O O . THR A 1 77 ? -0.407 0.045 -8.286 1.00 94.31 77 THR A O 1
ATOM 638 N N . ARG A 1 78 ? -0.971 1.231 -6.464 1.00 93.50 78 ARG A N 1
ATOM 639 C CA . ARG A 1 78 ? -2.424 1.131 -6.683 1.00 93.50 78 ARG A CA 1
ATOM 640 C C . ARG A 1 78 ? -2.848 1.798 -7.983 1.00 93.50 78 ARG A C 1
ATOM 642 O O . ARG A 1 78 ? -3.571 1.182 -8.768 1.00 93.50 78 ARG A O 1
ATOM 649 N N . ARG A 1 79 ? -2.351 3.007 -8.259 1.00 95.19 79 ARG A N 1
ATOM 650 C CA . ARG A 1 79 ? -2.628 3.721 -9.514 1.00 95.19 79 ARG A CA 1
ATOM 651 C C . ARG A 1 79 ? -2.169 2.910 -10.726 1.00 95.19 79 ARG A C 1
ATOM 653 O O . ARG A 1 79 ? -2.922 2.773 -11.687 1.00 95.19 79 ARG A O 1
ATOM 660 N N . LYS A 1 80 ? -0.968 2.328 -10.688 1.00 95.19 80 LYS A N 1
ATOM 661 C CA . LYS A 1 80 ? -0.443 1.486 -11.775 1.00 95.19 80 LYS A CA 1
ATOM 662 C C . LYS A 1 80 ? -1.278 0.224 -11.975 1.00 95.19 80 LYS A C 1
ATOM 664 O O . LYS A 1 80 ? -1.585 -0.117 -13.118 1.00 95.19 80 LYS A O 1
ATOM 669 N N . ARG A 1 81 ? -1.734 -0.415 -10.893 1.00 93.56 81 ARG A N 1
ATOM 670 C CA . ARG A 1 81 ? -2.676 -1.544 -10.970 1.00 93.56 81 ARG A CA 1
ATOM 671 C C . ARG A 1 81 ? -3.969 -1.138 -11.685 1.00 93.56 81 ARG A C 1
ATOM 673 O O . ARG A 1 81 ? -4.387 -1.821 -12.613 1.00 93.56 81 ARG A O 1
ATOM 680 N N . MET A 1 82 ? -4.552 0.012 -11.334 1.00 92.69 82 MET A N 1
ATOM 681 C CA . MET A 1 82 ? -5.752 0.544 -12.004 1.00 92.69 82 MET A CA 1
ATOM 682 C C . MET A 1 82 ? -5.528 0.852 -13.493 1.00 92.69 82 MET A C 1
ATOM 684 O O . MET A 1 82 ? -6.449 0.709 -14.290 1.00 92.69 82 MET A O 1
ATOM 688 N N . GLN A 1 83 ? -4.304 1.214 -13.883 1.00 94.50 83 GLN A N 1
ATOM 689 C CA . GLN A 1 83 ? -3.904 1.434 -15.279 1.00 94.50 83 GLN A CA 1
ATOM 690 C C . GLN A 1 83 ? -3.626 0.136 -16.064 1.00 94.50 83 GLN A C 1
ATOM 692 O O . GLN A 1 83 ? -3.212 0.201 -17.220 1.00 94.50 83 GLN A O 1
ATOM 697 N N . GLY A 1 84 ? -3.827 -1.045 -15.469 1.00 93.62 84 GLY A N 1
ATOM 698 C CA . GLY A 1 84 ? -3.612 -2.326 -16.147 1.00 93.62 84 GLY A CA 1
ATOM 699 C C . GLY A 1 84 ? -2.170 -2.842 -16.081 1.00 93.62 84 GLY A C 1
ATOM 700 O O . GLY A 1 84 ? -1.782 -3.685 -16.892 1.00 93.62 84 GLY A O 1
ATOM 701 N N . TYR A 1 85 ? -1.360 -2.368 -15.134 1.00 95.31 85 TYR A N 1
ATOM 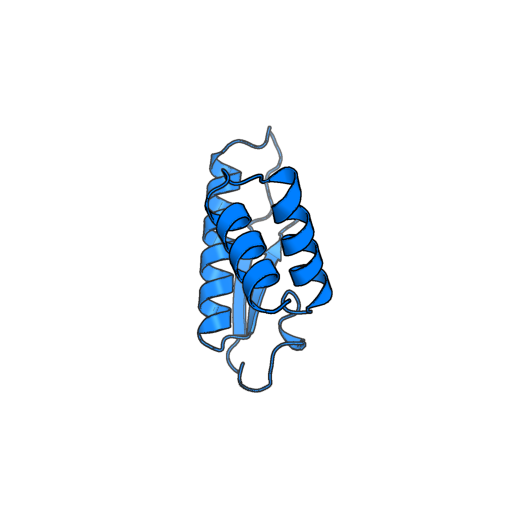702 C CA . TYR A 1 85 ? -0.036 -2.940 -14.883 1.00 95.31 85 TYR A CA 1
ATOM 703 C C . TYR A 1 85 ? -0.113 -4.093 -13.878 1.00 95.31 85 TYR A C 1
ATOM 705 O O . TYR A 1 85 ? -0.895 -4.059 -12.926 1.00 95.31 85 TYR A O 1
ATOM 713 N N . LYS A 1 86 ? 0.756 -5.090 -14.052 1.00 95.00 86 LYS A N 1
ATOM 714 C CA . LYS A 1 86 ? 1.112 -6.053 -13.007 1.00 95.00 86 LYS A CA 1
ATOM 715 C C . LYS A 1 86 ? 2.011 -5.346 -11.992 1.00 95.00 86 LYS A C 1
ATOM 717 O O . LYS A 1 86 ? 3.233 -5.397 -12.102 1.00 95.00 86 LYS A O 1
ATOM 722 N N . ALA A 1 87 ? 1.382 -4.593 -11.094 1.00 94.00 87 ALA A N 1
ATOM 723 C CA . ALA A 1 87 ? 2.065 -3.739 -10.133 1.00 94.00 87 ALA A CA 1
ATOM 724 C C . ALA A 1 87 ? 2.443 -4.517 -8.862 1.00 94.00 87 ALA A C 1
ATOM 726 O O . ALA A 1 87 ? 1.568 -5.111 -8.226 1.00 94.00 87 ALA A O 1
ATOM 727 N N . LEU A 1 88 ? 3.722 -4.471 -8.491 1.00 92.25 88 LEU A N 1
ATOM 728 C CA . LEU A 1 88 ? 4.286 -5.046 -7.272 1.00 92.25 88 LEU A CA 1
ATOM 729 C C . LEU A 1 88 ? 4.968 -3.940 -6.461 1.00 92.25 88 LEU A C 1
ATOM 731 O O . LEU A 1 88 ? 5.791 -3.201 -6.994 1.00 92.25 88 LEU A O 1
ATOM 735 N N . PHE A 1 89 ? 4.630 -3.847 -5.180 1.00 91.00 89 PHE A N 1
ATOM 736 C CA . PHE A 1 89 ? 5.421 -3.101 -4.209 1.00 91.00 89 PHE A CA 1
ATOM 737 C C . PHE A 1 89 ? 6.144 -4.130 -3.348 1.00 91.00 89 PHE A C 1
ATOM 739 O O . PHE A 1 89 ? 5.492 -4.887 -2.628 1.00 91.00 89 PHE A O 1
ATOM 746 N N . LEU A 1 90 ? 7.462 -4.225 -3.507 1.00 87.44 90 LEU A N 1
ATOM 747 C CA . LEU A 1 90 ? 8.275 -5.218 -2.823 1.00 87.44 90 LEU A CA 1
ATOM 748 C C . LEU A 1 90 ? 8.947 -4.565 -1.607 1.00 87.44 90 LEU A C 1
ATOM 750 O O . LEU A 1 90 ? 9.770 -3.664 -1.801 1.00 87.44 90 LEU A O 1
ATOM 754 N N . PRO A 1 91 ? 8.619 -4.993 -0.374 1.00 80.94 91 PRO A N 1
ATOM 755 C CA . PRO A 1 91 ? 9.357 -4.555 0.798 1.00 80.94 91 PRO A CA 1
ATOM 756 C C . PRO A 1 91 ? 10.783 -5.107 0.727 1.00 80.94 91 PRO A C 1
ATOM 758 O O . PRO A 1 91 ? 10.988 -6.305 0.524 1.00 80.94 91 PRO A O 1
ATOM 761 N N . GLY A 1 92 ? 11.762 -4.220 0.872 1.00 69.38 92 GLY A N 1
ATOM 762 C CA . GLY A 1 92 ? 13.157 -4.583 1.040 1.00 69.38 92 GLY A CA 1
ATOM 763 C C . GLY A 1 92 ? 13.411 -4.986 2.486 1.00 69.38 92 GLY A C 1
ATOM 764 O O . GLY A 1 92 ? 12.859 -4.401 3.418 1.00 69.38 92 GLY A O 1
ATOM 765 N N . LYS A 1 93 ? 14.257 -5.989 2.668 1.00 59.25 93 LYS A N 1
ATOM 766 C CA . LYS A 1 93 ? 14.872 -6.331 3.944 1.00 59.25 93 LYS A CA 1
ATOM 767 C C . LYS A 1 93 ? 16.343 -6.600 3.637 1.00 59.25 93 LYS A C 1
ATOM 769 O O . LYS A 1 93 ? 16.602 -7.338 2.688 1.00 59.25 93 LYS A O 1
ATOM 774 N N . ASP A 1 94 ? 17.245 -5.958 4.374 1.00 57.16 94 ASP A N 1
ATOM 775 C CA . ASP A 1 94 ? 18.639 -6.412 4.473 1.00 57.16 94 ASP A CA 1
ATOM 776 C C . ASP A 1 94 ? 18.685 -7.640 5.401 1.00 57.16 94 ASP A C 1
ATOM 778 O O . ASP A 1 94 ? 18.049 -7.576 6.487 1.00 57.16 94 ASP A O 1
#

Mean predicted aligned error: 7.56 Å

pLDDT: mean 85.16, std 11.11, range [56.5, 95.56]